Protein AF-A0A662MY45-F1 (afdb_monomer)

Foldseek 3Di:
DDPVVVVVVVCVVVVVVVVVLLVVLVCCLVPPPDPVSNVVSVVD

Structure (mmCIF, N/CA/C/O backbone):
data_AF-A0A662MY45-F1
#
_entry.id   AF-A0A662MY45-F1
#
loop_
_atom_site.group_PDB
_atom_site.id
_atom_site.type_symbol
_atom_site.label_atom_id
_atom_site.label_alt_id
_atom_site.label_comp_id
_atom_site.label_asym_id
_atom_site.label_entity_id
_atom_site.label_seq_id
_atom_site.pdbx_PDB_ins_code
_atom_site.Cartn_x
_atom_site.Cartn_y
_atom_site.Cartn_z
_atom_site.occupancy
_atom_site.B_iso_or_equiv
_atom_site.auth_seq_id
_atom_site.auth_comp_id
_atom_site.auth_asym_id
_atom_site.auth_atom_id
_atom_site.pdbx_PDB_model_num
ATOM 1 N N . MET A 1 1 ? -20.590 -2.743 24.069 1.00 64.06 1 MET A N 1
ATOM 2 C CA . MET A 1 1 ? -19.548 -2.353 23.096 1.00 64.06 1 MET A CA 1
ATOM 3 C C . MET A 1 1 ? -20.160 -1.290 22.203 1.00 64.06 1 MET A C 1
ATOM 5 O O . MET A 1 1 ? -21.171 -1.577 21.579 1.00 64.06 1 MET A O 1
ATOM 9 N N . ASN A 1 2 ? -19.654 -0.056 22.253 1.00 89.50 2 ASN A N 1
ATO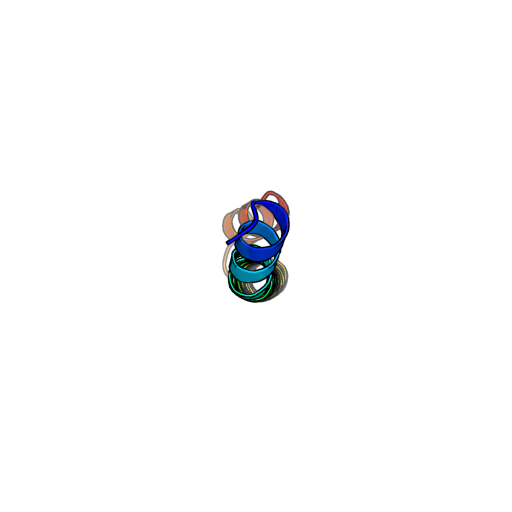M 10 C CA . ASN A 1 2 ? -20.228 1.062 21.498 1.00 89.50 2 ASN A CA 1
ATOM 11 C C . ASN A 1 2 ? -19.784 0.997 20.034 1.00 89.50 2 ASN A C 1
ATOM 13 O O .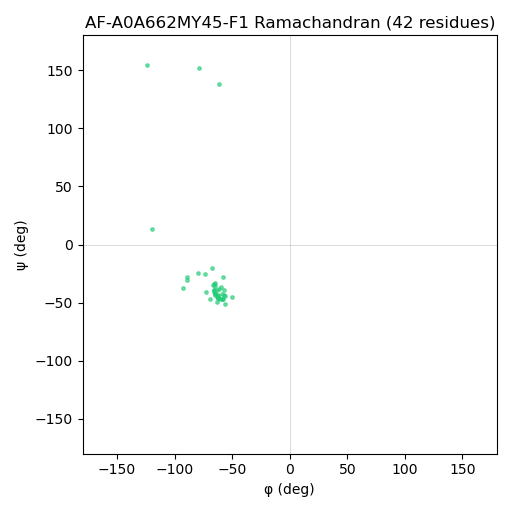 ASN A 1 2 ? -18.689 0.507 19.754 1.00 89.50 2 ASN A O 1
ATOM 17 N N . LEU A 1 3 ? -20.616 1.522 19.130 1.00 92.75 3 LEU A N 1
ATOM 18 C CA . LEU A 1 3 ? -20.340 1.570 17.690 1.00 92.75 3 LEU A CA 1
ATOM 19 C C . LEU A 1 3 ? -18.949 2.155 17.399 1.00 92.75 3 LEU A C 1
ATOM 21 O O . LEU A 1 3 ? -18.180 1.578 16.639 1.00 92.75 3 LEU A O 1
ATOM 25 N N . GLU A 1 4 ? -18.609 3.254 18.071 1.00 93.00 4 GLU A N 1
ATOM 26 C CA . GLU A 1 4 ? -17.321 3.938 17.956 1.00 93.00 4 GLU A CA 1
ATOM 27 C C . GLU A 1 4 ? -16.135 3.026 18.309 1.00 93.00 4 GLU A C 1
ATOM 29 O O . GLU A 1 4 ? -15.184 2.909 17.539 1.00 93.00 4 GLU A O 1
ATOM 34 N N . ASN A 1 5 ? -16.215 2.292 19.424 1.00 94.38 5 ASN A N 1
ATOM 35 C CA . ASN A 1 5 ? -15.148 1.377 19.835 1.00 94.38 5 ASN A CA 1
ATOM 36 C C . ASN A 1 5 ? -14.979 0.216 18.847 1.00 94.38 5 ASN A C 1
ATOM 38 O O . ASN A 1 5 ? -13.851 -0.176 18.554 1.00 94.38 5 ASN A O 1
ATOM 42 N N . SER A 1 6 ? -16.080 -0.324 18.316 1.00 93.38 6 SER A N 1
ATOM 43 C CA . SER A 1 6 ? -16.033 -1.355 17.272 1.00 93.38 6 SER A CA 1
ATOM 44 C C . SER A 1 6 ? -15.440 -0.824 15.968 1.00 93.38 6 SER A C 1
ATOM 46 O O . SER A 1 6 ? -14.630 -1.509 15.344 1.00 93.38 6 SER A O 1
ATOM 48 N N . PHE A 1 7 ? -15.790 0.405 15.583 1.00 94.69 7 PHE A N 1
ATOM 49 C CA . PHE A 1 7 ? -15.249 1.072 14.403 1.00 94.69 7 PHE A CA 1
ATOM 50 C C . PHE A 1 7 ? -13.739 1.298 14.522 1.00 94.69 7 PHE A C 1
ATOM 52 O O . PHE A 1 7 ? -12.986 0.898 13.635 1.00 94.69 7 PHE A O 1
ATOM 59 N N . PHE A 1 8 ? -13.267 1.855 15.641 1.00 95.50 8 PHE A N 1
ATOM 60 C CA . PHE A 1 8 ? -11.835 2.068 15.863 1.00 95.50 8 PHE A CA 1
ATOM 61 C C . PHE A 1 8 ? -11.049 0.764 15.946 1.00 95.50 8 PHE A C 1
ATOM 63 O O . PHE A 1 8 ? -9.913 0.702 15.475 1.00 95.50 8 PHE A O 1
ATOM 70 N N . LEU A 1 9 ? -11.637 -0.287 16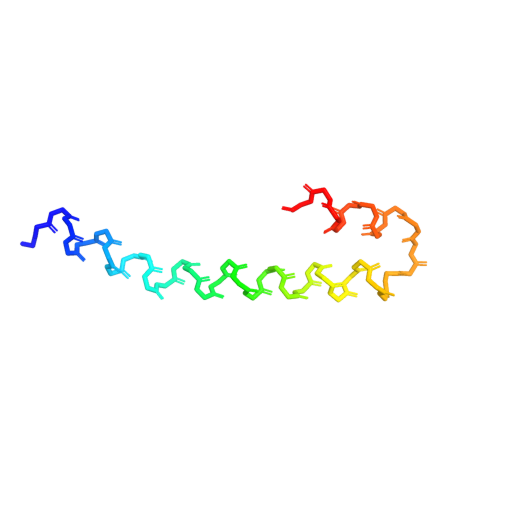.520 1.00 94.38 9 LEU A N 1
ATOM 71 C CA . LEU A 1 9 ? -11.016 -1.606 16.543 1.00 94.38 9 LEU A CA 1
ATOM 72 C C . LEU A 1 9 ? -10.836 -2.135 15.118 1.00 94.38 9 LEU A C 1
ATOM 74 O O . LEU A 1 9 ? -9.738 -2.560 14.777 1.00 94.38 9 LEU A O 1
ATOM 78 N N . LEU A 1 10 ? -11.858 -2.036 14.266 1.00 94.94 10 LEU A N 1
ATOM 79 C CA . LEU A 1 10 ? -11.769 -2.441 12.861 1.00 94.94 10 LEU A CA 1
ATOM 80 C C . LEU A 1 10 ? -10.751 -1.597 12.081 1.00 94.94 10 LEU A C 1
ATOM 82 O O . LEU A 1 10 ? -9.903 -2.152 11.383 1.00 94.94 10 LEU A O 1
ATOM 86 N N . MET A 1 11 ? -10.767 -0.273 12.244 1.00 95.81 11 MET A N 1
ATOM 87 C CA . MET A 1 11 ? -9.810 0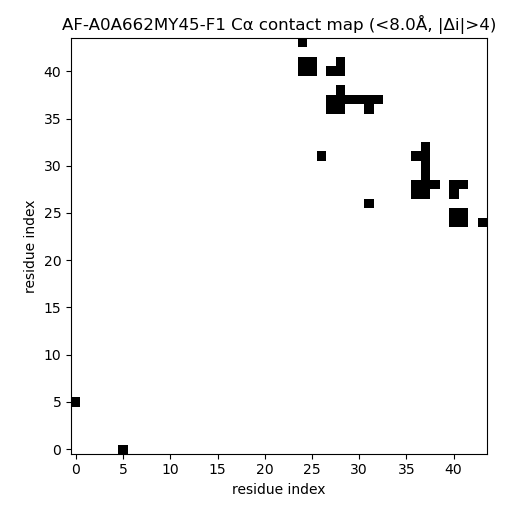.627 11.591 1.00 95.81 11 MET A CA 1
ATOM 88 C C . MET A 1 11 ? -8.358 0.280 11.930 1.00 95.81 11 MET A C 1
ATOM 90 O O . MET A 1 11 ? -7.512 0.291 11.040 1.00 95.81 11 MET A O 1
ATOM 94 N N . LYS A 1 12 ? -8.064 -0.103 13.180 1.00 95.00 12 LYS A N 1
ATOM 95 C CA . LYS A 1 12 ? -6.714 -0.531 13.589 1.00 95.00 12 LYS A CA 1
ATOM 96 C C . LYS A 1 12 ? -6.184 -1.723 12.791 1.00 95.00 12 LYS A C 1
ATOM 98 O O . LYS A 1 12 ? -4.973 -1.830 12.638 1.00 95.00 12 LYS A O 1
ATOM 103 N N . PHE A 1 13 ? -7.058 -2.588 12.276 1.00 94.12 13 PHE A N 1
ATOM 104 C CA . PHE A 1 13 ? -6.667 -3.711 11.419 1.00 94.12 13 PHE A CA 1
ATOM 105 C C . PHE A 1 13 ? -6.723 -3.367 9.928 1.00 94.12 13 PHE A C 1
ATOM 107 O O . PHE A 1 13 ? -5.854 -3.791 9.175 1.00 94.12 13 PHE A O 1
ATOM 114 N N . VAL A 1 14 ? -7.702 -2.574 9.487 1.00 96.44 14 VAL A N 1
ATOM 115 C CA . VAL A 1 14 ? -7.867 -2.232 8.063 1.00 96.44 14 VAL A CA 1
ATOM 116 C C . VAL A 1 14 ? -6.795 -1.255 7.575 1.00 96.44 14 VAL A C 1
ATOM 118 O O . VAL A 1 14 ? -6.249 -1.443 6.492 1.00 96.44 14 VAL A O 1
ATOM 121 N N . ILE A 1 15 ? -6.443 -0.245 8.376 1.00 96.06 15 ILE A N 1
ATOM 122 C CA . ILE A 1 15 ? -5.431 0.762 8.017 1.00 96.06 15 ILE A CA 1
ATOM 123 C C . ILE A 1 15 ? -4.072 0.136 7.658 1.00 96.06 15 ILE A C 1
ATOM 125 O O . ILE A 1 15 ? -3.553 0.461 6.590 1.00 96.06 15 ILE A O 1
ATOM 129 N N . PRO A 1 16 ? -3.467 -0.753 8.472 1.00 95.12 16 PRO A N 1
ATOM 130 C CA . PRO A 1 16 ? -2.178 -1.340 8.115 1.00 95.12 16 PRO A CA 1
ATOM 131 C C . PRO A 1 16 ? -2.258 -2.223 6.865 1.00 95.12 16 PRO A C 1
ATOM 133 O O . PRO A 1 16 ? -1.312 -2.234 6.082 1.00 95.12 16 PRO A O 1
ATOM 136 N N . VAL A 1 17 ? -3.380 -2.914 6.632 1.00 96.12 17 VAL A N 1
ATOM 137 C CA . VAL A 1 17 ? -3.591 -3.691 5.399 1.00 96.12 17 VAL A CA 1
ATOM 138 C C . VAL A 1 17 ? -3.643 -2.767 4.182 1.00 96.12 17 VAL A C 1
ATOM 140 O O . VAL A 1 17 ? -2.990 -3.042 3.177 1.00 96.12 17 VAL A O 1
ATOM 143 N N . TYR A 1 18 ? -4.352 -1.642 4.289 1.00 95.12 18 TYR A N 1
ATOM 144 C CA . TYR A 1 18 ? -4.417 -0.633 3.233 1.00 95.12 18 TYR A CA 1
ATOM 145 C C . TYR A 1 18 ? -3.044 -0.009 2.940 1.00 95.12 18 TYR A C 1
ATOM 147 O O . TYR A 1 18 ? -2.641 0.091 1.785 1.00 95.12 18 TYR A O 1
ATOM 155 N N . LEU A 1 19 ? -2.279 0.343 3.977 1.00 96.56 19 LEU A N 1
ATOM 156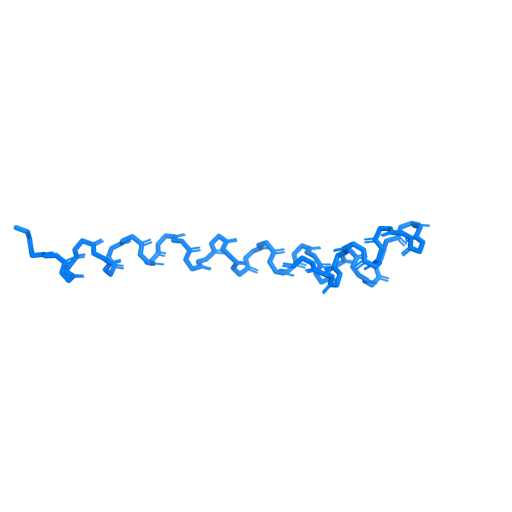 C CA . LEU A 1 19 ? -0.920 0.871 3.817 1.00 96.56 19 LEU A CA 1
ATOM 157 C C . LEU A 1 19 ? 0.029 -0.149 3.181 1.00 96.56 19 LEU A C 1
ATOM 159 O O . LEU A 1 19 ? 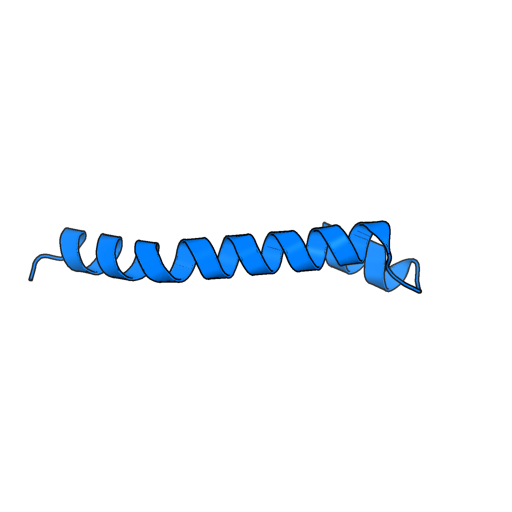0.852 0.213 2.344 1.00 96.56 19 LEU A O 1
ATOM 163 N N . LEU A 1 20 ? -0.087 -1.426 3.546 1.00 96.19 20 LEU A N 1
ATOM 164 C CA . LEU A 1 20 ? 0.713 -2.489 2.945 1.00 96.19 20 LEU A CA 1
ATOM 165 C C . LEU A 1 20 ? 0.367 -2.663 1.461 1.00 96.19 20 LEU A C 1
ATOM 167 O O . LEU A 1 20 ? 1.276 -2.761 0.638 1.00 96.19 20 LEU A O 1
ATOM 171 N N . ALA A 1 21 ? -0.921 -2.632 1.108 1.00 94.38 21 ALA A N 1
ATOM 172 C CA . ALA A 1 21 ? -1.359 -2.647 -0.285 1.00 94.38 21 ALA A CA 1
ATOM 173 C C . ALA A 1 21 ? -0.782 -1.453 -1.063 1.00 94.38 21 ALA A C 1
ATOM 175 O O . ALA A 1 21 ? -0.189 -1.651 -2.122 1.00 94.38 21 ALA A O 1
ATOM 176 N N . PHE A 1 22 ? -0.852 -0.244 -0.498 1.00 95.31 22 PHE A N 1
ATOM 177 C CA . PHE A 1 22 ? -0.261 0.958 -1.090 1.00 95.31 22 PHE A CA 1
ATOM 178 C C . PHE A 1 22 ? 1.243 0.803 -1.351 1.00 95.31 22 PHE A C 1
ATOM 180 O O . PHE A 1 22 ? 1.720 1.130 -2.434 1.00 95.31 22 PHE A O 1
ATOM 187 N N . ILE A 1 23 ? 2.001 0.245 -0.401 1.00 96.06 23 ILE A N 1
ATOM 188 C CA . ILE A 1 23 ? 3.441 -0.002 -0.581 1.00 96.06 23 ILE A CA 1
ATOM 189 C C . ILE A 1 23 ? 3.691 -0.988 -1.729 1.00 96.06 23 ILE A C 1
ATOM 191 O O . ILE A 1 23 ? 4.583 -0.762 -2.5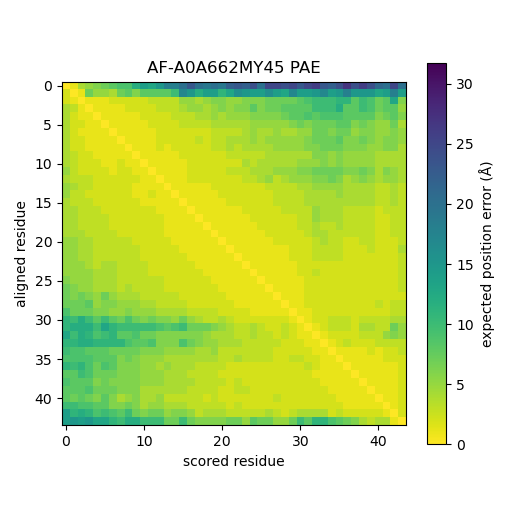47 1.00 96.06 23 ILE A O 1
ATOM 195 N N . ILE A 1 24 ? 2.915 -2.071 -1.820 1.00 94.81 24 ILE A N 1
ATOM 196 C CA . ILE A 1 24 ? 3.058 -3.059 -2.900 1.00 94.81 24 ILE A CA 1
ATOM 197 C C . ILE A 1 24 ? 2.777 -2.419 -4.263 1.00 94.81 24 ILE A C 1
ATOM 199 O O . ILE A 1 24 ? 3.559 -2.614 -5.197 1.00 94.81 24 ILE A O 1
ATOM 203 N N . TYR A 1 25 ? 1.701 -1.640 -4.382 1.00 94.75 25 TYR A N 1
ATOM 204 C CA . TYR A 1 25 ? 1.369 -0.943 -5.624 1.00 94.75 25 TYR A CA 1
ATOM 205 C C . TYR A 1 25 ? 2.402 0.124 -5.977 1.00 94.75 25 TYR A C 1
ATOM 207 O O . TYR A 1 25 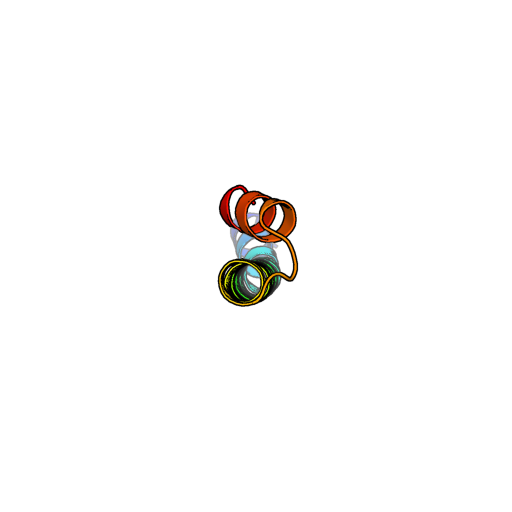? 2.827 0.186 -7.126 1.00 94.75 25 TYR A O 1
ATOM 215 N N . ALA A 1 26 ? 2.930 0.859 -4.996 1.00 95.00 26 ALA A N 1
ATOM 216 C CA . ALA A 1 26 ? 4.044 1.774 -5.222 1.00 95.00 26 ALA A CA 1
ATOM 217 C C . ALA A 1 26 ? 5.269 1.034 -5.787 1.00 95.00 26 ALA A C 1
ATOM 219 O O . ALA A 1 26 ? 5.835 1.450 -6.795 1.00 95.00 26 ALA A O 1
ATOM 220 N N . ILE A 1 27 ? 5.654 -0.110 -5.208 1.00 95.31 27 ILE A N 1
ATOM 221 C CA . ILE A 1 27 ? 6.755 -0.931 -5.739 1.00 95.31 27 ILE A CA 1
ATOM 222 C C . ILE A 1 27 ? 6.458 -1.370 -7.178 1.00 95.31 27 ILE A C 1
ATOM 224 O O . ILE A 1 27 ? 7.350 -1.312 -8.028 1.00 95.31 27 ILE A O 1
ATOM 228 N N . ARG A 1 28 ? 5.220 -1.780 -7.470 1.00 94.38 28 ARG A N 1
ATOM 229 C CA . ARG A 1 28 ? 4.792 -2.198 -8.812 1.00 94.38 28 ARG A CA 1
ATOM 230 C C . ARG A 1 28 ? 4.802 -1.048 -9.818 1.00 94.38 28 ARG A C 1
ATOM 232 O O . ARG A 1 2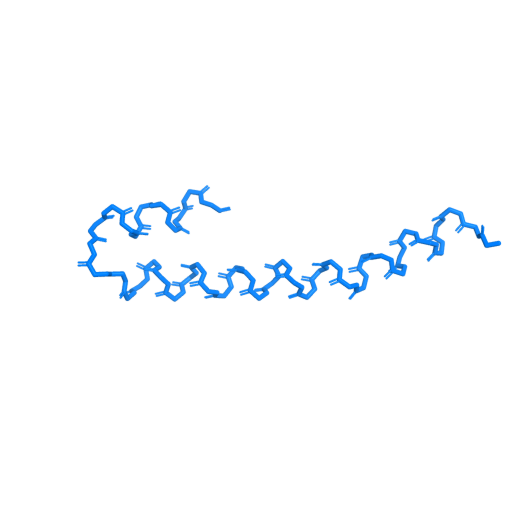8 ? 5.182 -1.271 -10.961 1.00 94.38 28 ARG A O 1
ATOM 239 N N . ALA A 1 29 ? 4.482 0.170 -9.395 1.00 94.12 29 ALA A N 1
ATOM 240 C CA . ALA A 1 29 ? 4.553 1.355 -10.241 1.00 94.12 29 ALA A CA 1
ATOM 241 C C . ALA A 1 29 ? 6.001 1.689 -10.654 1.00 94.12 29 ALA A C 1
ATOM 243 O O . ALA A 1 29 ? 6.238 2.118 -11.778 1.00 94.12 29 ALA A O 1
ATOM 244 N N . PHE A 1 30 ? 6.992 1.442 -9.788 1.00 94.31 30 PHE A N 1
ATOM 245 C CA . PHE A 1 30 ? 8.405 1.699 -10.116 1.00 94.31 30 PHE A CA 1
ATOM 246 C C . PHE A 1 30 ? 9.129 0.519 -10.777 1.00 94.31 30 PHE A C 1
ATOM 248 O O . PHE A 1 30 ? 10.080 0.730 -11.525 1.00 94.31 30 PHE A O 1
ATOM 255 N N . LYS A 1 31 ? 8.738 -0.721 -10.466 1.00 93.12 31 LYS A N 1
ATOM 256 C CA . LYS A 1 31 ? 9.444 -1.947 -10.888 1.00 93.12 31 LYS A CA 1
ATOM 257 C C . LYS A 1 31 ? 8.591 -2.894 -11.738 1.00 93.12 31 LYS A C 1
ATOM 259 O O . LYS A 1 31 ? 8.960 -4.055 -11.906 1.00 93.12 31 LYS A O 1
ATOM 264 N N . GLY A 1 32 ? 7.443 -2.439 -12.234 1.00 88.75 32 GLY A N 1
ATOM 265 C CA . GLY A 1 32 ? 6.552 -3.248 -13.063 1.00 88.75 32 GLY A CA 1
ATOM 266 C C . GLY A 1 32 ? 7.234 -3.691 -14.367 1.00 88.75 32 GLY A C 1
ATOM 267 O O . GLY A 1 32 ? 7.940 -2.892 -14.981 1.00 88.75 32 GLY A O 1
ATOM 268 N N . PRO A 1 33 ? 7.050 -4.950 -14.810 1.00 91.94 33 PRO A N 1
ATOM 269 C CA . PRO A 1 33 ? 7.699 -5.467 -16.016 1.00 91.94 33 PRO A CA 1
ATOM 270 C C . PRO A 1 33 ? 7.088 -4.905 -17.305 1.00 91.94 33 PRO A C 1
ATOM 272 O O . PRO A 1 33 ? 7.761 -4.850 -18.333 1.00 91.94 33 PRO A O 1
ATOM 275 N N . THR A 1 34 ? 5.817 -4.493 -17.264 1.00 95.69 34 THR A N 1
ATOM 276 C CA . THR A 1 34 ? 5.107 -3.905 -18.401 1.00 95.69 34 THR A CA 1
ATOM 277 C C . THR A 1 34 ? 4.548 -2.530 -18.052 1.00 95.69 34 THR A C 1
ATOM 279 O O . THR A 1 34 ? 4.243 -2.235 -16.898 1.00 95.69 34 THR A O 1
ATOM 282 N N . ILE A 1 35 ? 4.358 -1.689 -19.073 1.00 93.06 35 ILE A N 1
ATOM 283 C CA . ILE A 1 35 ? 3.730 -0.368 -18.919 1.00 93.06 35 ILE A CA 1
ATOM 284 C C . ILE A 1 35 ? 2.302 -0.509 -18.365 1.00 93.06 35 ILE A C 1
ATOM 286 O O . ILE A 1 35 ? 1.880 0.293 -17.539 1.00 93.06 35 ILE A O 1
ATOM 290 N N . VAL A 1 36 ? 1.578 -1.557 -18.768 1.00 93.12 36 VAL A N 1
ATOM 291 C CA . VAL A 1 36 ? 0.212 -1.826 -18.298 1.00 93.12 36 VAL A CA 1
ATOM 292 C C . VAL A 1 36 ? 0.191 -2.133 -16.797 1.00 93.12 36 VAL A C 1
ATOM 294 O O . VAL A 1 36 ? -0.664 -1.604 -16.094 1.00 93.12 36 VAL A O 1
ATOM 297 N N . ASP A 1 37 ? 1.149 -2.915 -16.283 1.00 91.00 37 ASP A N 1
ATOM 298 C CA . ASP A 1 37 ? 1.268 -3.190 -14.841 1.00 91.00 37 ASP A CA 1
ATOM 299 C C . ASP A 1 37 ? 1.512 -1.920 -14.020 1.00 91.00 37 ASP A C 1
ATOM 301 O O . ASP A 1 37 ? 0.998 -1.793 -12.909 1.00 91.00 37 ASP A O 1
ATOM 305 N N . ILE A 1 38 ? 2.312 -0.999 -14.562 1.00 92.69 38 ILE A N 1
ATOM 306 C CA . ILE A 1 38 ? 2.634 0.275 -13.916 1.00 92.69 38 ILE A CA 1
ATOM 307 C C . ILE A 1 38 ? 1.402 1.179 -13.890 1.00 92.69 38 ILE A C 1
ATOM 309 O O . ILE A 1 38 ? 1.076 1.721 -12.839 1.00 92.69 38 ILE A O 1
ATOM 313 N N . ILE A 1 39 ? 0.696 1.312 -15.019 1.00 93.31 39 ILE A N 1
ATOM 314 C CA . ILE A 1 39 ? -0.526 2.126 -15.111 1.00 93.31 39 ILE A CA 1
ATOM 315 C C . ILE A 1 39 ? -1.596 1.587 -14.163 1.00 93.31 39 ILE A C 1
ATOM 317 O O . ILE A 1 39 ? -2.171 2.357 -13.400 1.00 93.31 39 ILE A O 1
ATOM 321 N N . LEU A 1 40 ? -1.812 0.267 -14.161 1.00 91.62 40 LEU A N 1
ATOM 322 C CA . LEU A 1 40 ? -2.760 -0.370 -13.252 1.00 91.62 40 LEU A CA 1
ATOM 323 C C . LEU A 1 40 ? -2.407 -0.066 -11.793 1.00 91.62 40 LEU A C 1
ATOM 325 O O . LEU A 1 40 ? -3.287 0.270 -11.016 1.00 91.62 40 LEU A O 1
ATOM 329 N N . ALA A 1 41 ? -1.126 -0.129 -11.425 1.00 92.56 41 ALA A N 1
ATOM 330 C CA . ALA A 1 41 ? -0.689 0.139 -10.058 1.00 92.56 41 ALA A CA 1
ATOM 331 C C . ALA A 1 41 ? -0.850 1.600 -9.603 1.00 92.56 41 ALA A C 1
ATOM 333 O O . ALA A 1 41 ? -0.838 1.844 -8.402 1.00 92.56 41 ALA A O 1
ATOM 334 N N . VAL A 1 42 ? -0.965 2.557 -10.527 1.00 91.62 42 VAL A N 1
ATOM 335 C CA . VAL A 1 42 ? -1.197 3.979 -10.216 1.00 91.62 42 VAL A CA 1
ATOM 336 C C . VAL A 1 42 ? -2.691 4.308 -10.124 1.00 91.62 42 VAL A C 1
ATOM 338 O O . VAL A 1 42 ? -3.058 5.242 -9.418 1.00 91.62 42 VAL A O 1
ATOM 341 N N . ASP A 1 43 ? -3.537 3.563 -10.837 1.00 91.75 43 ASP A N 1
ATOM 342 C CA . ASP A 1 43 ? -4.999 3.733 -10.830 1.00 91.75 43 ASP A CA 1
ATOM 343 C C . ASP A 1 43 ? -5.673 3.093 -9.596 1.00 91.75 43 ASP A C 1
ATOM 345 O O . ASP A 1 43 ? -6.759 3.507 -9.194 1.00 91.75 43 ASP A O 1
ATOM 349 N N . CYS A 1 44 ? -5.026 2.087 -8.995 1.00 76.81 44 CYS A N 1
ATOM 350 C CA . CYS A 1 44 ? -5.487 1.371 -7.795 1.00 76.81 44 CYS A CA 1
ATOM 351 C C . CYS A 1 44 ? -5.232 2.151 -6.496 1.00 76.81 44 CYS A C 1
ATOM 353 O O . CYS A 1 44 ? -6.113 2.086 -5.606 1.00 76.81 44 CYS A O 1
#

Solvent-accessible surface area (backbone atoms only — not comparable to full-atom values): 2520 Å² total; per-residue (Å²): 135,55,71,66,60,54,49,53,56,49,44,68,58,49,52,58,54,53,52,51,50,50,52,52,28,52,50,32,45,77,67,40,95,43,73,66,51,20,52,52,33,70,75,107

pLDDT: mean 92.92, std 5.39, range [64.06, 96.56]

Mean predicted aligned error: 4.03 Å

Radius of gyration: 15.26 Å; Cα contacts (8 Å, |Δi|>4): 20; chains: 1; bounding box: 30×9×42 Å

Secondary structure (DSSP, 8-state):
--HHHHHHHHHHHHHHHHHHHHHHHHHHHHH-SSHHHHHHHHH-

Sequence (44 aa):
MNLENSFFLLMKFVIPVYLLAFIIYAIRAFKGPTIVDIILAVDC